Protein AF-A0A366JSC5-F1 (afdb_monomer_lite)

Foldseek 3Di:
DDDPPPDPDQFAQDCPDLFNLRHRHGCNPPDPLNDFDSLLKDQFDAQDAPDPQDDNQRGHVAPLVSVVVCCVRCVQLADPVQVVCSVVVHAGAQEPSNCVVVVSLVDPVRYRNGFDWDDPPRRGRIIHTDNDPDPPPPPD

pLDDT: mean 73.72, std 19.71, range [25.77, 97.12]

Radius of gyration: 15.79 Å; chains: 1; bounding box: 42×43×35 Å

Organism: Cytobacillus firmus (NCBI:txid1399)

Secondary structure (DSSP, 8-state):
--------STTS--TT-SSGGGTT--GGG--GGGSPPGGG-E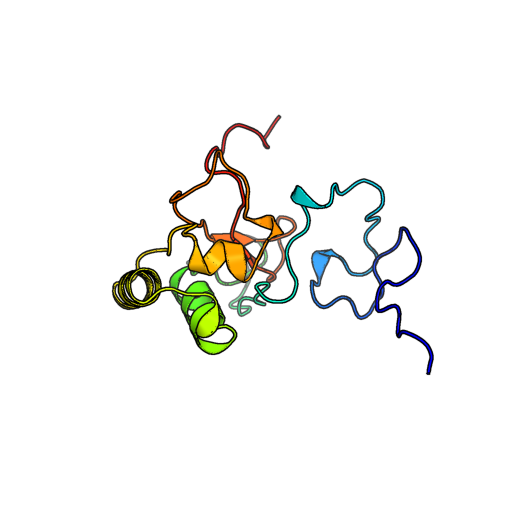EPPB--TT-TTB-TTSBB--HHHHHHHHHHH-GGGS-HHHHHHHHTTPPPB--HHHHHH-GGG--GGGTTPBPEEEETTSSSSEEEEES-S-GGGS--

InterPro domains:
  IPR028915 Tox-HNH-HHH domain [PF15637] (38-124)

Structure (mmCIF, N/CA/C/O backbone):
data_AF-A0A366JSC5-F1
#
_entry.id   AF-A0A366JSC5-F1
#
loop_
_atom_site.group_PDB
_atom_site.id
_atom_site.type_symbol
_atom_site.label_atom_id
_atom_site.label_alt_id
_atom_site.label_comp_id
_atom_site.label_asym_id
_atom_site.label_entity_id
_atom_site.label_seq_id
_atom_site.pdbx_PDB_ins_code
_atom_site.Cartn_x
_atom_site.Cartn_y
_atom_site.Cartn_z
_atom_site.occupancy
_atom_site.B_iso_or_equiv
_atom_site.auth_seq_id
_atom_site.auth_comp_id
_atom_site.auth_asym_id
_atom_site.auth_atom_id
_atom_site.pdbx_PDB_model_num
ATOM 1 N N . MET A 1 1 ? -18.889 -30.447 -6.230 1.00 33.78 1 MET A N 1
ATOM 2 C CA . MET A 1 1 ? -18.424 -29.253 -6.966 1.00 33.78 1 MET A CA 1
ATOM 3 C C . MET A 1 1 ? -17.030 -28.961 -6.455 1.00 33.78 1 MET A C 1
ATOM 5 O O . MET A 1 1 ? -16.869 -28.812 -5.252 1.00 33.78 1 MET A O 1
ATOM 9 N N . VAL A 1 2 ? -16.034 -29.120 -7.323 1.00 32.03 2 VAL A N 1
ATOM 10 C CA . VAL A 1 2 ? -14.619 -29.262 -6.953 1.00 32.03 2 VAL A CA 1
ATOM 11 C C . VAL A 1 2 ? -13.993 -27.878 -6.806 1.00 32.03 2 VAL A C 1
ATOM 13 O O . VAL A 1 2 ? -14.267 -26.989 -7.605 1.00 32.03 2 VAL A O 1
ATOM 16 N N . THR A 1 3 ? -13.203 -27.720 -5.753 1.00 35.03 3 THR A N 1
ATOM 17 C CA . THR A 1 3 ? -12.412 -26.545 -5.387 1.00 35.03 3 THR A CA 1
ATOM 18 C C . THR A 1 3 ? -11.456 -26.144 -6.510 1.00 35.03 3 THR A C 1
ATOM 20 O O . THR A 1 3 ? -10.645 -26.960 -6.944 1.00 35.03 3 THR A O 1
ATOM 23 N N . GLU A 1 4 ? -11.524 -24.893 -6.967 1.00 35.00 4 GLU A N 1
ATOM 24 C CA . GLU A 1 4 ? -10.502 -24.326 -7.848 1.00 35.00 4 GLU A CA 1
ATOM 25 C C . GLU A 1 4 ? -9.262 -23.969 -7.019 1.00 35.00 4 GLU A C 1
ATOM 27 O O . GLU A 1 4 ? -9.210 -22.952 -6.327 1.00 35.00 4 GLU A O 1
ATOM 32 N N . ASP A 1 5 ? -8.255 -24.839 -7.080 1.00 36.56 5 ASP A N 1
ATOM 33 C CA . ASP A 1 5 ? -6.893 -24.537 -6.657 1.00 36.56 5 ASP A CA 1
ATOM 34 C C . ASP A 1 5 ? -6.300 -23.472 -7.595 1.00 36.56 5 ASP A C 1
ATOM 36 O O . ASP A 1 5 ? -5.817 -23.762 -8.689 1.00 36.56 5 ASP A O 1
ATOM 40 N N . VAL A 1 6 ? -6.299 -22.215 -7.145 1.00 40.28 6 VAL A N 1
ATOM 41 C CA . VAL A 1 6 ? -5.645 -21.069 -7.818 1.00 40.28 6 VAL A CA 1
ATOM 42 C C . VAL A 1 6 ? -4.107 -21.114 -7.670 1.00 40.28 6 VAL A C 1
ATOM 44 O O . VAL A 1 6 ? -3.380 -20.227 -8.119 1.00 40.28 6 VAL A O 1
ATOM 47 N N . PHE A 1 7 ? -3.558 -22.177 -7.082 1.00 38.75 7 PHE A N 1
ATOM 48 C CA . PHE A 1 7 ? -2.125 -22.329 -6.862 1.00 38.75 7 PHE A CA 1
ATOM 49 C C . PHE A 1 7 ? -1.492 -23.191 -7.955 1.00 38.75 7 PHE A C 1
ATOM 51 O O . PHE A 1 7 ? -1.403 -24.413 -7.860 1.00 38.75 7 PHE A O 1
ATOM 58 N N . GLY A 1 8 ? -1.017 -22.519 -9.008 1.00 35.62 8 GLY A N 1
ATOM 59 C CA . GLY A 1 8 ? -0.170 -23.128 -10.030 1.00 35.62 8 GLY A CA 1
ATOM 60 C C . GLY A 1 8 ? 0.999 -23.911 -9.417 1.00 35.62 8 GLY A C 1
ATOM 61 O O . GLY A 1 8 ? 1.624 -23.468 -8.454 1.00 35.62 8 GLY A O 1
ATOM 62 N N . VAL A 1 9 ? 1.247 -25.088 -9.999 1.00 39.56 9 VAL A N 1
ATOM 63 C CA . VAL A 1 9 ? 2.310 -26.071 -9.728 1.00 39.56 9 VAL A CA 1
ATOM 64 C C . VAL A 1 9 ? 3.456 -25.536 -8.856 1.00 39.56 9 VAL A C 1
ATOM 66 O O . VAL A 1 9 ? 4.208 -24.654 -9.272 1.00 39.56 9 VAL A O 1
ATOM 69 N N . LYS A 1 10 ? 3.625 -26.133 -7.664 1.00 46.56 10 LYS A N 1
ATOM 70 C CA . LYS A 1 10 ? 4.715 -25.888 -6.699 1.00 46.56 10 LYS A CA 1
ATOM 71 C C . LYS A 1 10 ? 6.078 -25.679 -7.387 1.00 46.56 10 LYS A C 1
ATOM 73 O O . LYS A 1 10 ? 6.831 -26.627 -7.620 1.00 46.56 10 LYS A O 1
ATOM 78 N N . GLY A 1 11 ? 6.444 -24.416 -7.614 1.00 52.75 11 GLY A N 1
ATOM 79 C CA . GLY A 1 11 ? 7.835 -23.994 -7.760 1.00 52.75 11 GLY A CA 1
ATOM 80 C C . GLY A 1 11 ? 8.217 -23.095 -8.931 1.00 52.75 11 GLY A C 1
ATOM 81 O O . GLY A 1 11 ? 9.326 -22.575 -8.894 1.00 52.75 11 GLY A O 1
ATOM 82 N N . ILE A 1 12 ? 7.355 -22.858 -9.918 1.00 48.50 12 ILE A N 1
ATOM 83 C CA . ILE A 1 12 ? 7.598 -21.837 -10.949 1.00 48.50 12 ILE A CA 1
ATOM 84 C C . ILE A 1 12 ? 6.353 -20.964 -11.025 1.00 48.50 12 ILE A C 1
ATOM 86 O O . ILE A 1 12 ? 5.254 -21.467 -11.254 1.00 48.50 12 ILE A O 1
ATOM 90 N N . GLY A 1 13 ? 6.506 -19.660 -10.796 1.00 52.09 13 GLY A N 1
ATOM 91 C CA . GLY A 1 13 ? 5.385 -18.739 -10.918 1.00 52.09 13 GLY A CA 1
ATOM 92 C C . GLY A 1 13 ? 4.847 -18.729 -12.350 1.00 52.09 13 GLY A C 1
ATOM 93 O O . GLY A 1 13 ? 5.602 -18.549 -13.302 1.00 52.09 13 GLY A O 1
ATOM 94 N N . SER A 1 14 ? 3.537 -18.935 -12.496 1.00 53.22 14 SER A N 1
ATOM 95 C CA . SER A 1 14 ? 2.818 -18.876 -13.777 1.00 53.22 14 SER A CA 1
ATOM 96 C C . SER A 1 14 ? 3.112 -17.590 -14.574 1.00 53.22 14 SER A C 1
ATOM 98 O O . SER A 1 14 ? 3.377 -16.523 -14.015 1.00 53.22 14 SER A O 1
ATOM 100 N N . THR A 1 15 ? 3.003 -17.652 -15.900 1.00 56.91 15 THR A N 1
ATOM 101 C CA . THR A 1 15 ? 3.090 -16.471 -16.777 1.00 56.91 15 THR A CA 1
ATOM 102 C C . THR A 1 15 ? 2.004 -15.431 -16.479 1.00 56.91 15 THR A C 1
ATOM 104 O O . THR A 1 15 ? 2.221 -14.245 -16.720 1.00 56.91 15 THR A O 1
ATOM 107 N N . ASN A 1 16 ? 0.881 -15.851 -15.885 1.00 55.78 16 ASN A N 1
ATOM 108 C CA . ASN A 1 16 ? -0.248 -14.994 -15.504 1.00 55.78 16 ASN A CA 1
ATOM 109 C C . ASN A 1 16 ? -0.179 -14.503 -14.049 1.00 55.78 16 ASN A C 1
ATOM 111 O O . ASN A 1 16 ? -1.188 -14.068 -13.498 1.00 55.78 16 ASN A O 1
ATOM 115 N N . GLN A 1 17 ? 0.988 -14.564 -13.400 1.00 60.72 17 GLN A N 1
ATOM 116 C CA . GLN A 1 17 ? 1.116 -14.063 -12.033 1.00 60.72 17 GLN A CA 1
ATOM 117 C C . GLN A 1 17 ? 0.791 -12.555 -11.971 1.00 60.72 17 GLN A C 1
ATOM 119 O O . GLN A 1 17 ? 1.339 -11.775 -12.764 1.00 60.72 17 GLN A O 1
ATOM 124 N N . PRO A 1 18 ? -0.072 -12.119 -11.036 1.00 61.62 18 PRO A N 1
ATOM 125 C CA . PRO A 1 18 ? -0.444 -10.711 -10.886 1.00 61.62 18 PRO A CA 1
ATOM 126 C C . PRO A 1 18 ? 0.769 -9.837 -10.551 1.00 61.62 18 PRO A C 1
ATOM 128 O O . PRO A 1 18 ? 0.864 -8.708 -11.018 1.00 61.62 18 PRO A O 1
ATOM 131 N N . ILE A 1 19 ? 1.748 -10.396 -9.835 1.00 62.06 19 ILE A N 1
ATOM 132 C CA . ILE A 1 19 ? 3.008 -9.733 -9.501 1.00 62.06 19 ILE A CA 1
ATOM 133 C C . ILE A 1 19 ? 4.027 -10.050 -10.591 1.00 62.06 19 ILE A C 1
ATOM 135 O O . ILE A 1 19 ? 4.463 -11.196 -10.737 1.00 62.06 19 ILE A O 1
ATOM 139 N N . ARG A 1 20 ? 4.435 -9.032 -11.357 1.00 63.38 20 ARG A N 1
ATOM 140 C CA . ARG A 1 20 ? 5.319 -9.205 -12.520 1.00 63.38 20 ARG A CA 1
ATOM 141 C C . ARG A 1 20 ? 6.636 -9.897 -12.168 1.00 63.38 20 ARG A C 1
ATOM 143 O O . ARG A 1 20 ? 7.079 -10.753 -12.924 1.00 63.38 20 ARG A O 1
ATOM 150 N N . THR A 1 21 ? 7.223 -9.568 -11.019 1.00 61.84 21 THR A N 1
ATOM 151 C CA . THR A 1 21 ? 8.471 -10.170 -10.517 1.00 61.84 21 THR A CA 1
ATOM 152 C C . THR A 1 21 ? 8.345 -11.677 -10.268 1.00 61.84 21 THR A C 1
ATOM 154 O O . THR A 1 21 ? 9.338 -12.392 -10.336 1.00 61.84 21 THR A O 1
ATOM 157 N N . TYR A 1 22 ? 7.140 -12.180 -9.990 1.00 59.75 22 TYR A N 1
ATOM 158 C CA . TYR A 1 22 ? 6.917 -13.601 -9.718 1.00 59.75 22 TYR A CA 1
ATOM 159 C C . TYR A 1 22 ? 6.654 -14.423 -10.981 1.00 59.75 22 TYR A C 1
ATOM 161 O O . TYR A 1 22 ? 6.706 -15.650 -10.921 1.00 59.75 22 TYR A O 1
ATOM 169 N N . ARG A 1 23 ? 6.433 -13.788 -12.139 1.00 66.44 23 ARG A N 1
ATOM 170 C CA . ARG A 1 23 ? 6.278 -14.497 -13.417 1.00 66.44 23 ARG A CA 1
ATOM 171 C C . ARG A 1 23 ? 7.579 -15.217 -13.763 1.00 66.44 23 ARG A C 1
ATOM 173 O O . ARG A 1 23 ? 8.622 -14.582 -13.887 1.00 66.44 23 ARG A O 1
ATOM 180 N N . ASN A 1 24 ? 7.507 -16.535 -13.930 1.00 57.78 24 ASN A N 1
ATOM 181 C CA . ASN A 1 24 ? 8.636 -17.426 -14.214 1.00 57.78 24 ASN A CA 1
ATOM 182 C C . ASN A 1 24 ? 9.730 -17.464 -13.125 1.00 57.78 24 ASN A C 1
ATOM 184 O O . ASN A 1 24 ? 10.811 -18.005 -13.361 1.00 57.78 24 ASN A O 1
ATOM 188 N N . ALA A 1 25 ? 9.474 -16.917 -11.931 1.00 58.44 25 ALA A N 1
ATOM 189 C CA . ALA A 1 25 ? 10.421 -16.963 -10.820 1.00 58.44 25 ALA A CA 1
ATOM 190 C C . ALA A 1 25 ? 10.346 -18.307 -10.079 1.00 58.44 25 ALA A C 1
ATOM 192 O O . ALA A 1 25 ? 9.271 -18.895 -9.931 1.00 58.44 25 ALA A O 1
ATOM 193 N N . ASN A 1 26 ? 11.487 -18.779 -9.565 1.00 61.06 26 ASN A N 1
ATOM 194 C CA . ASN A 1 26 ? 11.534 -19.956 -8.700 1.00 61.06 26 ASN A CA 1
ATOM 195 C C . ASN A 1 26 ? 11.117 -19.576 -7.271 1.00 61.06 26 ASN A C 1
ATOM 197 O O . ASN A 1 26 ? 11.926 -19.098 -6.477 1.00 61.06 26 ASN A O 1
ATOM 201 N N . LEU A 1 27 ? 9.845 -19.803 -6.949 1.00 63.12 27 LEU A N 1
ATOM 202 C CA . LEU A 1 27 ? 9.255 -19.434 -5.659 1.00 63.12 27 LEU A CA 1
ATOM 203 C C . LEU A 1 27 ? 9.539 -20.459 -4.545 1.00 63.12 27 LEU A C 1
ATOM 205 O O . LEU A 1 27 ? 9.176 -20.212 -3.401 1.00 63.12 27 LEU A O 1
ATOM 209 N N . LYS A 1 28 ? 10.221 -21.586 -4.828 1.00 55.47 28 LYS A N 1
ATOM 210 C CA . LYS A 1 28 ? 10.461 -22.659 -3.833 1.00 55.47 28 LYS A CA 1
ATOM 211 C C . LYS A 1 28 ? 11.273 -22.218 -2.609 1.00 55.47 28 LYS A C 1
ATOM 213 O O . LYS A 1 28 ? 11.242 -22.911 -1.600 1.00 55.47 28 LYS A O 1
ATOM 218 N N . LYS A 1 29 ? 12.021 -21.114 -2.709 1.00 53.53 29 LYS A N 1
ATOM 219 C CA . LYS A 1 29 ? 12.843 -20.558 -1.619 1.00 53.53 29 LYS A CA 1
ATOM 220 C C . LYS A 1 29 ? 12.206 -19.358 -0.913 1.00 53.53 29 LYS A C 1
ATOM 222 O O . LYS A 1 29 ? 12.789 -18.847 0.037 1.00 53.53 29 LYS A O 1
ATOM 227 N N . LEU A 1 30 ? 11.058 -18.874 -1.387 1.00 56.19 30 LEU A N 1
ATOM 228 C CA . LEU A 1 30 ? 10.423 -17.695 -0.815 1.00 56.19 30 LEU A CA 1
ATOM 229 C C . LEU A 1 30 ? 9.494 -18.149 0.311 1.00 56.19 30 LEU A C 1
ATOM 231 O O . LEU A 1 30 ? 8.413 -18.672 0.053 1.00 56.19 30 LEU A O 1
ATOM 235 N N . GLU A 1 31 ? 9.934 -17.991 1.560 1.00 57.38 31 GLU A N 1
ATOM 236 C CA . GLU A 1 31 ? 9.057 -18.241 2.708 1.00 57.38 31 GLU A CA 1
ATOM 237 C C . GLU A 1 31 ? 7.821 -17.337 2.595 1.00 57.38 31 GLU A C 1
ATOM 239 O O . GLU A 1 31 ? 7.930 -16.173 2.206 1.00 57.38 31 GLU A O 1
ATOM 244 N N . GLU A 1 32 ? 6.645 -17.860 2.939 1.00 59.31 32 GLU A N 1
ATOM 245 C CA . GLU A 1 32 ? 5.353 -17.184 2.757 1.00 59.31 32 GLU A CA 1
ATOM 246 C C . GLU A 1 32 ? 5.331 -15.782 3.388 1.00 59.31 32 GLU A C 1
ATOM 248 O O . GLU A 1 32 ? 4.847 -14.821 2.785 1.00 59.31 32 GLU A O 1
ATOM 253 N N . LYS A 1 33 ? 5.997 -15.606 4.537 1.00 55.94 33 LYS A N 1
ATOM 254 C CA . LYS A 1 33 ? 6.154 -14.293 5.183 1.00 55.94 33 LYS A CA 1
ATOM 255 C C . LYS A 1 33 ? 6.865 -13.251 4.308 1.00 55.94 33 LYS A C 1
ATOM 257 O O . LYS A 1 33 ? 6.614 -12.067 4.495 1.00 55.94 33 LYS A O 1
ATOM 262 N N . TYR A 1 34 ? 7.673 -13.645 3.325 1.00 60.12 34 TYR A N 1
ATOM 263 C CA . TYR A 1 34 ? 8.372 -12.747 2.394 1.00 60.12 34 TYR A CA 1
ATOM 264 C C . TYR A 1 34 ? 7.667 -12.578 1.043 1.00 60.12 34 TYR A C 1
ATOM 266 O O . TYR A 1 34 ? 8.111 -11.781 0.216 1.00 60.12 34 TYR A O 1
ATOM 274 N N . THR A 1 35 ? 6.559 -13.284 0.811 1.00 66.69 35 THR A N 1
ATOM 275 C CA . THR A 1 35 ? 5.742 -13.071 -0.388 1.00 66.69 35 THR A CA 1
ATOM 276 C C . THR A 1 35 ? 4.957 -11.763 -0.273 1.00 66.69 35 THR A C 1
ATOM 278 O O . THR A 1 35 ? 4.430 -11.419 0.789 1.00 66.69 35 THR A O 1
ATOM 281 N N . ALA A 1 36 ? 4.916 -10.984 -1.350 1.00 72.12 36 ALA A N 1
ATOM 282 C CA . ALA A 1 36 ? 3.999 -9.858 -1.468 1.00 72.12 36 ALA A CA 1
ATOM 283 C C . ALA A 1 36 ? 2.582 -10.394 -1.717 1.00 72.12 36 ALA A C 1
ATOM 285 O O . ALA A 1 36 ? 2.416 -11.363 -2.457 1.00 72.12 36 ALA A O 1
ATOM 286 N N . ASP A 1 37 ? 1.573 -9.770 -1.102 1.00 77.56 37 ASP A N 1
ATOM 287 C CA . ASP A 1 37 ? 0.177 -10.132 -1.367 1.00 77.56 37 ASP A CA 1
ATOM 288 C C . ASP A 1 37 ? -0.262 -9.475 -2.678 1.00 77.56 37 ASP A C 1
ATOM 290 O O . ASP A 1 37 ? -0.183 -8.245 -2.800 1.00 77.56 37 ASP A O 1
ATOM 294 N N . PRO A 1 38 ? -0.736 -10.252 -3.663 1.00 79.38 38 PRO A N 1
ATOM 295 C CA . PRO A 1 38 ? -1.249 -9.710 -4.912 1.00 79.38 38 PRO A CA 1
ATOM 296 C C . PRO A 1 38 ? -2.336 -8.645 -4.743 1.00 79.38 38 PRO A C 1
ATOM 298 O O . PRO A 1 38 ? -2.392 -7.722 -5.550 1.00 79.38 38 PRO A O 1
ATOM 301 N N . ARG A 1 39 ? -3.170 -8.738 -3.697 1.00 83.00 39 ARG A N 1
ATOM 302 C CA . ARG A 1 39 ? -4.293 -7.819 -3.434 1.00 83.00 39 ARG A CA 1
ATOM 303 C C . ARG A 1 39 ? -3.820 -6.390 -3.170 1.00 83.00 39 ARG A C 1
ATOM 305 O O . ARG A 1 39 ? -4.428 -5.428 -3.621 1.00 83.00 39 ARG A O 1
ATOM 312 N N . ILE A 1 40 ? -2.677 -6.251 -2.506 1.00 84.38 40 ILE A N 1
ATOM 313 C CA . ILE A 1 40 ? -2.043 -4.956 -2.205 1.00 84.38 40 ILE A CA 1
ATOM 314 C C . ILE A 1 40 ? -0.781 -4.727 -3.025 1.00 84.38 40 ILE A C 1
ATOM 316 O O . ILE A 1 40 ? 0.009 -3.841 -2.711 1.00 84.38 40 ILE A O 1
ATOM 320 N N . THR A 1 41 ? -0.585 -5.505 -4.089 1.00 85.62 41 THR A N 1
ATOM 321 C CA . THR A 1 41 ? 0.455 -5.195 -5.057 1.00 85.62 41 THR A CA 1
ATOM 322 C C . THR A 1 41 ? -0.084 -4.200 -6.078 1.00 85.62 41 THR A C 1
ATOM 324 O O . THR A 1 41 ? -1.085 -4.440 -6.754 1.00 85.62 41 THR A O 1
ATOM 327 N N . VAL A 1 42 ? 0.584 -3.059 -6.200 1.00 84.06 42 VAL A N 1
ATOM 328 C CA . VAL A 1 42 ? 0.230 -1.998 -7.147 1.00 84.06 42 VAL A CA 1
ATOM 329 C C . VAL A 1 42 ? 1.328 -1.888 -8.194 1.00 84.06 42 VAL A C 1
ATOM 331 O O . VAL A 1 42 ? 2.505 -1.792 -7.858 1.00 84.06 42 VAL A O 1
ATOM 334 N N . GLU A 1 43 ? 0.942 -1.890 -9.467 1.00 84.81 43 GLU A N 1
ATOM 335 C CA . GLU A 1 43 ? 1.844 -1.549 -10.566 1.00 84.81 43 GLU A CA 1
ATOM 336 C C . GLU A 1 43 ? 2.011 -0.027 -10.612 1.00 84.81 43 GLU A C 1
ATOM 338 O O . GLU A 1 43 ? 1.091 0.712 -10.963 1.00 84.81 43 GLU A O 1
ATOM 343 N N . MET A 1 44 ? 3.188 0.449 -10.222 1.00 86.31 44 MET A N 1
ATOM 344 C CA . MET A 1 44 ? 3.544 1.859 -10.288 1.00 86.31 44 MET A CA 1
ATOM 345 C C . MET A 1 44 ? 3.667 2.303 -11.752 1.00 86.31 44 MET A C 1
ATOM 347 O O . MET A 1 44 ? 4.174 1.541 -12.574 1.00 86.31 44 MET A O 1
ATOM 351 N N . PRO A 1 45 ? 3.274 3.537 -12.107 1.00 86.44 45 PRO A N 1
ATOM 352 C CA . PRO A 1 45 ? 3.404 4.036 -13.472 1.00 86.44 45 PRO A CA 1
ATOM 353 C C . PRO A 1 45 ? 4.861 4.106 -13.948 1.00 86.44 45 PRO A C 1
ATOM 355 O O . PRO A 1 45 ? 5.761 4.506 -13.200 1.00 86.44 45 PRO A O 1
ATOM 358 N N . TYR A 1 46 ? 5.091 3.768 -15.219 1.00 85.75 46 TYR A N 1
ATOM 359 C CA . TYR A 1 46 ? 6.370 4.016 -15.884 1.00 85.75 46 TYR A CA 1
ATOM 360 C C . TYR A 1 46 ? 6.448 5.480 -16.322 1.00 85.75 46 TYR A C 1
ATOM 362 O O . TYR A 1 46 ? 5.610 5.948 -17.088 1.00 85.75 46 TYR A O 1
ATOM 370 N N . VAL A 1 47 ? 7.465 6.196 -15.849 1.00 87.88 47 VAL A N 1
ATOM 371 C CA . VAL A 1 47 ? 7.688 7.620 -16.158 1.00 87.88 47 VAL A CA 1
ATOM 372 C C . VAL A 1 47 ? 8.899 7.801 -17.081 1.00 87.88 47 VAL A C 1
ATOM 374 O O . VAL A 1 47 ? 8.946 8.739 -17.874 1.00 87.88 47 VAL A O 1
ATOM 377 N N . GLY A 1 48 ? 9.875 6.894 -17.011 1.00 83.38 48 GLY A N 1
ATOM 378 C CA . GLY A 1 48 ? 11.075 6.912 -17.846 1.00 83.38 48 GLY A CA 1
ATOM 379 C C . GLY A 1 48 ? 12.357 6.745 -17.039 1.00 83.38 48 GLY A C 1
ATOM 380 O O . GLY A 1 48 ? 12.474 7.238 -15.917 1.00 83.38 48 GLY A O 1
ATOM 381 N N . LYS A 1 49 ? 13.344 6.051 -17.614 1.00 84.94 49 LYS A N 1
ATOM 382 C CA . LYS A 1 49 ? 14.636 5.807 -16.956 1.00 84.94 49 LYS A CA 1
ATOM 383 C C . LYS A 1 49 ? 15.344 7.114 -16.596 1.00 84.94 49 LYS A C 1
ATOM 385 O O . LYS A 1 49 ? 15.361 8.058 -17.386 1.00 84.94 49 LYS A O 1
ATOM 390 N N . ARG A 1 50 ? 15.970 7.130 -15.412 1.00 78.06 50 ARG A N 1
ATOM 391 C CA . ARG A 1 50 ? 16.760 8.260 -14.876 1.00 78.06 50 ARG A CA 1
ATOM 392 C C . ARG A 1 50 ? 15.979 9.578 -14.750 1.00 78.06 50 ARG A C 1
ATOM 394 O O . ARG A 1 50 ? 16.583 10.649 -14.718 1.00 78.06 50 ARG A O 1
ATOM 401 N N . LYS A 1 51 ? 14.646 9.524 -14.685 1.00 82.44 51 LYS A N 1
ATOM 402 C CA . LYS A 1 51 ? 13.820 10.693 -14.375 1.00 82.44 51 LYS A CA 1
ATOM 403 C C . LYS A 1 51 ? 13.784 10.924 -12.862 1.00 82.44 51 LYS A C 1
ATOM 405 O O . LYS A 1 51 ? 14.007 10.020 -12.061 1.00 82.44 51 LYS A O 1
ATOM 410 N N . SER A 1 52 ? 13.520 12.166 -12.462 1.00 78.88 52 SER A N 1
ATOM 411 C CA . SER A 1 52 ? 13.319 12.483 -11.046 1.00 78.88 52 SER A CA 1
ATOM 412 C C . SER A 1 52 ? 12.119 11.704 -10.498 1.00 78.88 52 SER A C 1
ATOM 414 O O . SER A 1 52 ? 11.145 11.484 -11.218 1.00 78.88 52 SER A O 1
ATOM 416 N N . ARG A 1 53 ? 12.188 11.293 -9.224 1.00 79.56 53 ARG A N 1
ATOM 417 C CA . ARG A 1 53 ? 11.153 10.505 -8.523 1.00 79.56 53 ARG A CA 1
ATOM 418 C C . ARG A 1 53 ? 10.879 9.118 -9.118 1.00 79.56 53 ARG A C 1
ATOM 420 O O . ARG A 1 53 ? 9.851 8.526 -8.799 1.00 79.56 53 ARG A O 1
ATOM 427 N N . THR A 1 54 ? 11.786 8.565 -9.924 1.00 83.81 54 THR A N 1
ATOM 428 C CA . THR A 1 54 ? 11.705 7.168 -10.375 1.00 83.81 54 THR A CA 1
ATOM 429 C C . THR A 1 54 ? 12.783 6.294 -9.741 1.00 83.81 54 THR A C 1
ATOM 431 O O . THR A 1 54 ? 13.774 6.783 -9.197 1.00 83.81 54 THR A O 1
ATOM 434 N N . ASN A 1 55 ? 12.615 4.974 -9.801 1.00 78.25 55 ASN A N 1
ATOM 435 C CA . ASN A 1 55 ? 13.722 4.046 -9.582 1.00 78.25 55 ASN A CA 1
ATOM 436 C C . ASN A 1 55 ? 14.652 4.018 -10.810 1.00 78.25 55 ASN A C 1
ATOM 438 O O . ASN A 1 55 ? 14.401 4.697 -11.813 1.00 78.25 55 ASN A O 1
ATOM 442 N N . ALA A 1 56 ? 15.743 3.251 -10.719 1.00 78.12 56 ALA A N 1
ATOM 443 C CA . ALA A 1 56 ? 16.734 3.132 -11.792 1.00 78.12 56 ALA A CA 1
ATOM 444 C C . ALA A 1 56 ? 16.112 2.668 -13.124 1.00 78.12 56 ALA A C 1
ATOM 446 O O . ALA A 1 56 ? 16.518 3.118 -14.196 1.00 78.12 56 ALA A O 1
ATOM 447 N N . GLU A 1 57 ? 15.068 1.843 -13.041 1.00 81.69 57 GLU A N 1
ATOM 448 C CA . GLU A 1 57 ? 14.337 1.309 -14.186 1.00 81.69 57 GLU A CA 1
ATOM 449 C C . GLU A 1 57 ? 13.221 2.228 -14.700 1.00 81.69 57 GLU A C 1
ATOM 451 O O . GLU A 1 57 ? 12.636 1.920 -15.729 1.00 81.69 57 GLU A O 1
ATOM 456 N N . GLY A 1 58 ? 12.964 3.377 -14.065 1.00 83.81 58 GLY A N 1
ATOM 457 C CA . GLY A 1 58 ? 12.038 4.402 -14.561 1.00 83.81 58 GLY A CA 1
ATOM 458 C C . GLY A 1 58 ? 10.610 4.339 -14.017 1.00 83.81 58 GLY A C 1
ATOM 459 O O . GLY A 1 58 ? 9.735 5.043 -14.525 1.00 83.81 58 GLY A O 1
ATOM 460 N N . TRP A 1 59 ? 10.367 3.535 -12.983 1.00 84.94 59 TRP A N 1
ATOM 461 C CA . TRP A 1 59 ? 9.069 3.418 -12.314 1.00 84.94 59 TRP A CA 1
ATOM 462 C C . TRP A 1 59 ? 8.913 4.444 -11.199 1.00 84.94 59 TRP A C 1
ATOM 464 O O . TRP A 1 59 ? 9.863 4.688 -10.453 1.00 84.94 59 TRP A O 1
ATOM 474 N N . LEU A 1 60 ? 7.720 5.020 -11.062 1.00 86.88 60 LEU A N 1
ATOM 475 C CA . LEU A 1 60 ? 7.409 6.040 -10.062 1.00 86.88 60 LEU A CA 1
ATOM 476 C C . LEU A 1 60 ? 7.667 5.538 -8.625 1.00 86.88 60 LEU A C 1
ATOM 478 O O . LEU A 1 60 ? 7.139 4.509 -8.212 1.00 86.88 60 LEU A O 1
ATOM 482 N N . ARG A 1 61 ? 8.450 6.292 -7.845 1.00 83.44 61 ARG A N 1
ATOM 483 C CA . ARG A 1 61 ? 8.718 6.068 -6.412 1.00 83.44 61 ARG A CA 1
ATOM 484 C C . ARG A 1 61 ? 7.854 7.001 -5.573 1.00 83.44 61 ARG A C 1
ATOM 486 O O . ARG A 1 61 ? 8.358 7.934 -4.951 1.00 83.44 61 ARG A O 1
ATOM 493 N N . ASP A 1 62 ? 6.548 6.771 -5.598 1.00 87.38 62 ASP A N 1
ATOM 494 C CA . ASP A 1 62 ? 5.577 7.629 -4.925 1.00 87.38 62 ASP A CA 1
ATOM 495 C C . ASP A 1 62 ? 4.687 6.821 -3.977 1.00 87.38 62 ASP A C 1
ATOM 497 O O . ASP A 1 62 ? 3.815 6.062 -4.401 1.00 87.38 62 ASP A O 1
ATOM 501 N N . LYS A 1 63 ? 4.920 7.000 -2.674 1.00 87.62 63 LYS A N 1
ATOM 502 C CA . LYS A 1 63 ? 4.139 6.334 -1.630 1.00 87.62 63 LYS A CA 1
ATOM 503 C C . LYS A 1 63 ? 2.692 6.834 -1.576 1.00 87.62 63 LYS A C 1
ATOM 505 O O . LYS A 1 63 ? 1.813 6.078 -1.181 1.00 87.62 63 LYS A O 1
ATOM 510 N N . ASP A 1 64 ? 2.434 8.087 -1.946 1.00 90.69 64 ASP A N 1
ATOM 511 C CA . ASP A 1 64 ? 1.097 8.676 -1.857 1.00 90.69 64 ASP A CA 1
ATOM 512 C C . ASP A 1 64 ? 0.224 8.144 -2.988 1.00 90.69 64 ASP A C 1
ATOM 514 O O . ASP A 1 64 ? -0.94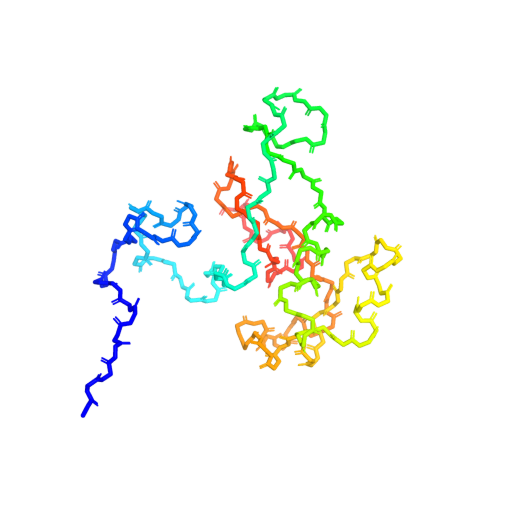1 7.819 -2.764 1.00 90.69 64 ASP A O 1
ATOM 518 N N . PHE A 1 65 ? 0.801 7.983 -4.184 1.00 90.94 65 PHE A N 1
ATOM 519 C CA . PHE A 1 65 ? 0.157 7.251 -5.274 1.00 90.94 65 PHE A CA 1
ATOM 520 C C . PHE A 1 65 ? -0.194 5.828 -4.832 1.00 90.94 65 PHE A C 1
ATOM 522 O O . PHE A 1 65 ? -1.347 5.414 -4.930 1.00 90.94 65 PHE A O 1
ATOM 529 N N . TYR A 1 66 ? 0.785 5.109 -4.282 1.00 92.12 66 TYR A N 1
ATOM 530 C CA . TYR A 1 66 ? 0.602 3.737 -3.827 1.00 92.12 66 TYR A CA 1
ATOM 531 C C . TYR A 1 66 ? -0.534 3.608 -2.795 1.00 92.12 66 TYR A C 1
ATOM 533 O O . TYR A 1 66 ? -1.449 2.806 -2.972 1.00 92.12 66 TYR A O 1
ATOM 541 N N . TRP A 1 67 ? -0.534 4.426 -1.740 1.00 92.62 67 TRP A N 1
ATOM 542 C CA . TRP A 1 67 ? -1.551 4.327 -0.691 1.00 92.62 67 TRP A CA 1
ATOM 543 C C . TRP A 1 67 ? -2.942 4.776 -1.137 1.00 92.62 67 TRP A C 1
ATOM 545 O O . TRP A 1 67 ? -3.931 4.237 -0.640 1.00 92.62 67 TRP A O 1
ATOM 555 N N . LYS A 1 68 ? -3.040 5.706 -2.094 1.00 93.00 68 LYS A N 1
ATOM 556 C CA . LYS A 1 68 ? -4.319 6.047 -2.731 1.00 93.00 68 LYS A CA 1
ATOM 557 C C . LYS A 1 68 ? -4.878 4.871 -3.525 1.00 93.00 68 LYS A C 1
ATOM 559 O O . LYS A 1 68 ? -6.063 4.585 -3.402 1.00 93.00 68 LYS A O 1
ATOM 564 N N . GLU A 1 69 ? -4.035 4.146 -4.256 1.00 93.00 69 GLU A N 1
ATOM 565 C CA . GLU A 1 69 ? -4.453 2.928 -4.959 1.00 93.00 69 GLU A CA 1
ATOM 566 C C . GLU A 1 69 ? -4.956 1.853 -3.989 1.00 93.00 69 GLU A C 1
ATOM 568 O O . GLU A 1 69 ? -6.011 1.266 -4.224 1.00 93.00 69 GLU A O 1
ATOM 573 N N . ILE A 1 70 ? -4.271 1.639 -2.860 1.00 92.38 70 ILE A N 1
ATOM 574 C CA . ILE A 1 70 ? -4.754 0.717 -1.818 1.00 92.38 70 ILE A CA 1
ATOM 575 C C . ILE A 1 70 ? -6.083 1.189 -1.230 1.00 92.38 70 ILE A C 1
ATOM 577 O O . ILE A 1 70 ? -6.994 0.386 -1.068 1.00 92.38 70 ILE A O 1
ATOM 581 N N . MET A 1 71 ? -6.227 2.485 -0.952 1.00 93.38 71 MET A N 1
ATOM 582 C CA . MET A 1 71 ? -7.472 3.042 -0.423 1.00 93.38 71 MET A CA 1
ATOM 583 C C . MET A 1 71 ? -8.647 2.907 -1.398 1.00 93.38 71 MET A C 1
ATOM 585 O O . MET A 1 71 ? -9.776 2.733 -0.947 1.00 93.38 71 MET A O 1
ATOM 589 N N . ASN A 1 72 ? -8.389 2.950 -2.706 1.00 92.44 72 ASN A N 1
ATOM 590 C CA . ASN A 1 72 ? -9.401 2.748 -3.741 1.00 92.44 72 ASN A CA 1
ATOM 591 C C . ASN A 1 72 ? -9.781 1.268 -3.907 1.00 92.44 72 ASN A C 1
ATOM 593 O O . ASN A 1 72 ? -10.955 0.962 -4.092 1.00 92.44 72 ASN A O 1
ATOM 597 N N . LYS A 1 73 ? -8.801 0.355 -3.852 1.00 91.38 73 LYS A N 1
ATOM 598 C CA . LYS A 1 73 ? -9.010 -1.088 -4.073 1.00 91.38 73 LYS A CA 1
ATOM 599 C C . LYS A 1 73 ? -9.545 -1.820 -2.845 1.00 91.38 73 LYS A C 1
ATOM 601 O O . LYS A 1 73 ? -10.399 -2.685 -2.992 1.00 91.38 73 LYS A O 1
ATOM 606 N N . HIS A 1 74 ? -9.031 -1.468 -1.669 1.00 92.31 74 HIS A N 1
ATOM 607 C CA . HIS A 1 74 ? -9.321 -2.113 -0.389 1.00 92.31 74 HIS A CA 1
ATOM 608 C C . HIS A 1 74 ? -9.632 -1.075 0.702 1.00 92.31 74 HIS A C 1
ATOM 610 O O . HIS A 1 74 ? -8.936 -0.990 1.719 1.00 92.31 74 HIS A O 1
ATOM 616 N N . PRO A 1 75 ? -10.667 -0.230 0.535 1.00 94.19 75 PRO A N 1
ATOM 617 C CA . PRO A 1 75 ? -11.051 0.720 1.576 1.00 94.19 75 PRO A CA 1
ATOM 618 C C . PRO A 1 75 ? -11.420 0.031 2.899 1.00 94.19 75 PRO A C 1
ATOM 620 O O . PRO A 1 75 ? -11.297 0.644 3.961 1.00 94.19 75 PRO A O 1
ATOM 623 N N . GLU A 1 76 ? -11.890 -1.212 2.866 1.00 93.75 76 GLU A N 1
ATOM 624 C CA . GLU A 1 76 ? -12.242 -2.037 4.022 1.00 93.75 76 GLU A CA 1
ATOM 625 C C . GLU A 1 76 ? -11.028 -2.477 4.845 1.00 93.75 76 GLU A C 1
ATOM 627 O O . GLU A 1 76 ? -11.154 -2.673 6.052 1.00 93.75 76 GLU A O 1
ATOM 632 N N . SER A 1 77 ? -9.843 -2.565 4.234 1.00 92.69 77 SER A N 1
ATOM 633 C CA . SER A 1 77 ? -8.615 -2.951 4.934 1.00 92.69 77 SER A CA 1
ATOM 634 C C . SER A 1 77 ? -7.982 -1.800 5.720 1.00 92.69 77 SER A C 1
ATOM 636 O O . SER A 1 77 ? -6.935 -1.967 6.342 1.00 92.69 77 SER A O 1
ATOM 63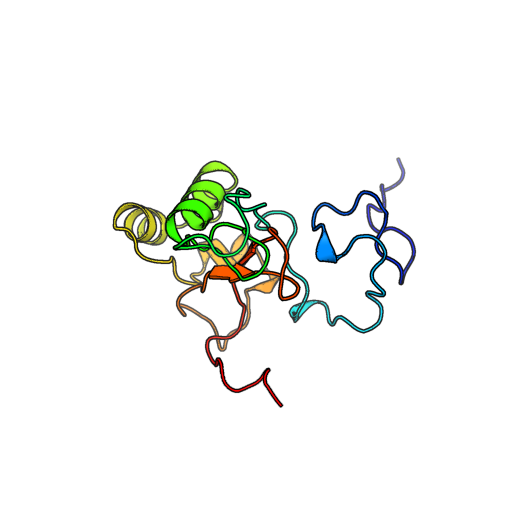8 N N . LEU A 1 78 ? -8.550 -0.594 5.640 1.00 95.12 78 LEU A N 1
ATOM 639 C CA . LEU A 1 78 ? -8.003 0.613 6.247 1.00 95.12 78 LEU A CA 1
ATOM 640 C C . LEU A 1 78 ? -8.970 1.163 7.292 1.00 95.12 78 LEU A C 1
ATOM 642 O O . LEU A 1 78 ? -10.094 1.572 6.984 1.00 95.12 78 LEU A O 1
ATOM 646 N N . SER A 1 79 ? -8.495 1.263 8.534 1.00 96.50 79 SER A N 1
ATOM 647 C CA . SER A 1 79 ? -9.216 1.976 9.584 1.00 96.50 79 SER A CA 1
ATOM 648 C C . SER A 1 79 ? -9.432 3.449 9.223 1.00 96.50 79 SER A C 1
ATOM 650 O O . SER A 1 79 ? -8.725 4.035 8.397 1.00 96.50 79 SER A O 1
ATOM 652 N N . LYS A 1 80 ? -10.393 4.097 9.892 1.00 97.12 80 LYS A N 1
ATOM 653 C CA . LYS A 1 80 ? -10.636 5.541 9.735 1.00 97.12 80 LYS A CA 1
ATOM 654 C C . LYS A 1 80 ? -9.368 6.368 9.998 1.00 97.12 80 LYS A C 1
ATOM 656 O O . LYS A 1 80 ? -9.106 7.324 9.272 1.00 97.12 80 LYS A O 1
ATOM 661 N N . ALA A 1 81 ? -8.563 5.966 10.985 1.00 96.25 81 ALA A N 1
ATOM 662 C CA . ALA A 1 81 ? -7.295 6.615 11.310 1.00 96.25 81 ALA A CA 1
ATOM 663 C C . ALA A 1 81 ? -6.261 6.458 10.183 1.00 96.25 81 ALA A C 1
ATOM 665 O O . ALA A 1 81 ? -5.614 7.432 9.798 1.00 96.25 81 ALA A O 1
ATOM 666 N N . ASN A 1 82 ? -6.147 5.262 9.601 1.00 95.81 82 ASN A N 1
ATOM 667 C CA . ASN A 1 82 ? -5.261 5.018 8.464 1.00 95.81 82 ASN A CA 1
ATOM 668 C C . ASN A 1 82 ? -5.694 5.788 7.210 1.00 95.81 82 ASN A C 1
ATOM 670 O O . ASN A 1 82 ? -4.852 6.398 6.556 1.00 95.81 82 ASN A O 1
ATOM 674 N N . LYS A 1 83 ? -6.997 5.864 6.919 1.00 96.31 83 LYS A N 1
ATOM 675 C CA . LYS A 1 83 ? -7.525 6.708 5.829 1.00 96.31 83 LYS A CA 1
ATOM 676 C C . LYS A 1 83 ? -7.172 8.181 6.031 1.00 96.31 83 LYS A C 1
ATOM 678 O O . LYS A 1 83 ? -6.738 8.849 5.097 1.00 96.31 83 LYS A O 1
ATOM 683 N N . GLN A 1 84 ? -7.299 8.687 7.258 1.00 96.75 84 GLN A N 1
ATOM 684 C CA . GLN A 1 84 ? -6.917 10.061 7.578 1.00 96.75 84 GLN A CA 1
ATOM 685 C C . GLN A 1 84 ? -5.411 10.298 7.398 1.00 96.75 84 GLN A C 1
ATOM 687 O O . GLN A 1 84 ? -5.034 11.309 6.811 1.00 96.75 84 GLN A O 1
ATOM 692 N N . LYS A 1 85 ? -4.553 9.367 7.840 1.00 94.50 85 LYS A N 1
ATOM 693 C CA . LYS A 1 85 ? -3.101 9.431 7.601 1.00 94.50 85 LYS A CA 1
ATOM 694 C C . LYS A 1 85 ? -2.790 9.539 6.109 1.00 94.50 85 LYS A C 1
ATOM 696 O O . LYS A 1 85 ? -2.072 10.455 5.722 1.00 94.50 85 LYS A O 1
ATOM 701 N N . ILE A 1 86 ? -3.390 8.680 5.286 1.00 93.88 86 ILE A N 1
ATOM 702 C CA . ILE A 1 86 ? -3.193 8.678 3.828 1.00 93.88 86 ILE A CA 1
ATOM 703 C C . ILE A 1 86 ? -3.623 10.012 3.209 1.00 93.88 86 ILE A C 1
ATOM 705 O O . ILE A 1 86 ? -2.873 10.596 2.431 1.00 93.88 86 ILE A O 1
ATOM 709 N N . ASN A 1 87 ? -4.787 10.541 3.597 1.00 93.38 87 ASN A N 1
ATOM 710 C CA . ASN A 1 87 ? -5.277 11.833 3.102 1.00 93.38 87 ASN A CA 1
ATOM 711 C C . ASN A 1 87 ? -4.372 13.012 3.490 1.00 93.38 87 ASN A C 1
ATOM 713 O O . ASN A 1 87 ? -4.294 13.991 2.754 1.00 93.38 87 ASN A O 1
ATOM 717 N N . LEU A 1 88 ? -3.673 12.909 4.621 1.00 94.12 88 LEU A N 1
ATOM 718 C CA . LEU A 1 88 ? -2.680 13.883 5.078 1.00 94.12 88 LEU A CA 1
ATOM 719 C C . LEU A 1 88 ? -1.278 13.652 4.480 1.00 94.12 88 LEU A C 1
ATOM 721 O O . LEU A 1 88 ? -0.342 14.358 4.841 1.00 94.12 88 LEU A O 1
ATOM 725 N N . GLY A 1 89 ? -1.110 12.672 3.586 1.00 91.00 89 GLY A N 1
ATOM 726 C CA . GLY A 1 89 ? 0.182 12.353 2.973 1.00 91.00 89 GLY A CA 1
ATOM 727 C C . GLY A 1 89 ? 1.113 11.539 3.876 1.00 91.00 89 GLY A C 1
ATOM 728 O O . GLY A 1 89 ? 2.326 11.537 3.674 1.00 91.00 89 GLY A O 1
ATOM 729 N N . PHE A 1 90 ? 0.585 10.830 4.875 1.00 91.06 90 PHE A N 1
ATOM 730 C CA . PHE A 1 90 ? 1.337 9.895 5.714 1.00 91.06 90 PHE A CA 1
ATOM 731 C C . PHE A 1 90 ? 1.049 8.444 5.333 1.00 91.06 90 PHE A C 1
ATOM 733 O O . PHE A 1 90 ? -0.045 8.099 4.893 1.00 91.06 90 PHE A O 1
ATOM 740 N N . SER A 1 91 ? 2.032 7.571 5.553 1.00 90.56 91 SER A N 1
ATOM 741 C CA . SER A 1 91 ? 1.791 6.133 5.468 1.00 90.56 91 SER A CA 1
ATOM 742 C C . SER A 1 91 ? 0.854 5.667 6.598 1.00 90.56 91 SER A C 1
ATOM 744 O O . SER A 1 91 ? 0.937 6.184 7.719 1.00 90.56 91 SER A O 1
ATOM 746 N N . PRO A 1 92 ? -0.017 4.680 6.334 1.00 93.25 92 PRO A N 1
ATOM 747 C CA . PRO A 1 92 ? -0.797 4.006 7.360 1.00 93.25 92 PRO A CA 1
ATOM 748 C C . PRO A 1 92 ? 0.098 3.155 8.275 1.00 93.25 92 PRO A C 1
ATOM 750 O O . PRO A 1 92 ? 1.266 2.898 7.976 1.00 93.25 92 PRO A O 1
ATOM 753 N N . ILE A 1 93 ? -0.465 2.710 9.394 1.00 93.38 93 ILE A N 1
ATOM 754 C CA . ILE A 1 93 ? 0.171 1.787 10.339 1.00 93.38 93 ILE A CA 1
ATOM 755 C C . ILE A 1 93 ? -0.437 0.385 10.242 1.00 93.38 93 ILE A C 1
ATOM 757 O O . ILE A 1 93 ? -1.580 0.226 9.805 1.00 93.38 93 ILE A O 1
ATOM 761 N N . ASN A 1 94 ? 0.306 -0.621 10.694 1.00 91.31 94 ASN A N 1
ATOM 762 C CA . ASN A 1 94 ? -0.118 -2.017 10.771 1.00 91.31 94 ASN A CA 1
ATOM 763 C C . ASN A 1 94 ? -1.081 -2.255 11.953 1.00 91.31 94 ASN A C 1
ATOM 765 O O . ASN A 1 94 ? -0.761 -2.928 12.939 1.00 91.31 94 ASN A O 1
ATOM 769 N N . ASP A 1 95 ? -2.247 -1.616 11.896 1.00 93.75 95 ASP A N 1
ATOM 770 C CA . ASP A 1 95 ? -3.279 -1.729 12.920 1.00 93.75 95 ASP A CA 1
ATOM 771 C C . ASP A 1 95 ? -4.089 -3.028 12.790 1.00 93.75 95 ASP A C 1
ATOM 773 O O . ASP A 1 95 ? -3.881 -3.855 11.902 1.00 93.75 95 ASP A O 1
ATOM 777 N N . LYS A 1 96 ? -5.021 -3.239 13.723 1.00 94.81 96 LYS A N 1
ATOM 778 C CA . LYS A 1 96 ? -5.870 -4.435 13.731 1.00 94.81 96 LYS A CA 1
ATOM 779 C C . LYS A 1 96 ? -6.690 -4.580 12.442 1.00 94.81 96 LYS A C 1
ATOM 781 O O . LYS A 1 96 ? -6.754 -5.681 11.916 1.00 94.81 96 LYS A O 1
ATOM 786 N N . ALA A 1 97 ? -7.264 -3.494 11.921 1.00 94.81 97 ALA A N 1
ATOM 787 C CA . ALA A 1 97 ? -8.094 -3.548 10.716 1.00 94.81 97 ALA A CA 1
ATOM 788 C C . ALA A 1 97 ? -7.285 -3.999 9.489 1.00 94.81 97 ALA A C 1
ATOM 790 O O . ALA A 1 97 ? -7.750 -4.824 8.704 1.00 94.81 97 ALA A O 1
ATOM 791 N N . PHE A 1 98 ? -6.048 -3.510 9.365 1.00 93.56 98 PHE A N 1
ATOM 792 C CA . PHE A 1 98 ? -5.146 -3.924 8.298 1.00 93.56 98 PHE A CA 1
ATOM 793 C C . PHE A 1 98 ? -4.768 -5.407 8.410 1.00 93.56 98 PHE A C 1
ATOM 795 O O . PHE A 1 98 ? -4.835 -6.136 7.422 1.00 93.56 98 PHE A O 1
ATOM 802 N N . ARG A 1 99 ? -4.435 -5.877 9.619 1.00 92.94 99 ARG A N 1
ATOM 803 C CA . ARG A 1 99 ? -4.050 -7.277 9.877 1.00 92.94 99 ARG A CA 1
ATOM 804 C C . ARG A 1 99 ? -5.197 -8.265 9.706 1.00 92.94 99 ARG A C 1
ATOM 806 O O . ARG A 1 99 ? -4.976 -9.360 9.207 1.00 92.94 99 ARG A O 1
ATOM 813 N N . GLU A 1 100 ? -6.417 -7.882 10.071 1.00 92.75 100 GLU A N 1
ATOM 814 C CA . GLU A 1 100 ? -7.603 -8.723 9.868 1.00 92.75 100 GLU A CA 1
ATOM 815 C C . GLU A 1 100 ? -7.874 -8.974 8.384 1.00 92.75 100 GLU A C 1
ATOM 817 O O . GLU A 1 100 ? -8.292 -10.066 8.004 1.00 92.75 100 GLU A O 1
ATOM 822 N N . HIS A 1 101 ? -7.594 -7.985 7.534 1.00 90.94 101 HIS A N 1
ATOM 823 C CA . HIS A 1 101 ? -7.783 -8.115 6.094 1.00 90.94 101 HIS A CA 1
ATOM 824 C C . HIS A 1 101 ? -6.573 -8.757 5.385 1.00 90.94 101 HIS A C 1
ATOM 826 O O . HIS A 1 101 ? -6.728 -9.505 4.408 1.00 90.94 101 HIS A O 1
ATOM 832 N N . PHE A 1 102 ? -5.365 -8.519 5.907 1.00 89.12 102 PHE A N 1
ATOM 833 C CA . PHE A 1 102 ? -4.110 -9.102 5.433 1.00 89.12 102 PHE 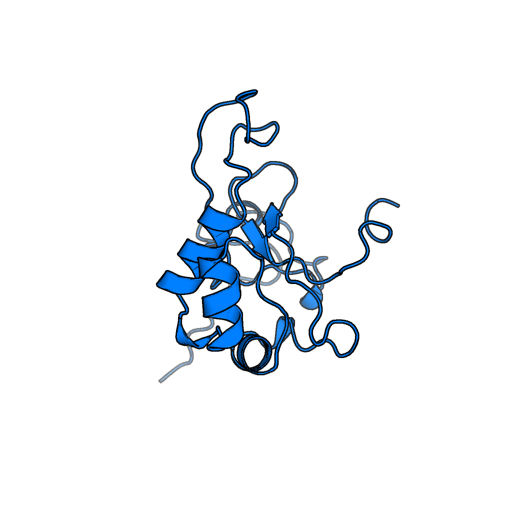A CA 1
ATOM 834 C C . PHE A 1 102 ? -3.383 -9.860 6.559 1.00 89.12 102 PHE A C 1
ATOM 836 O O . PHE A 1 102 ? -2.400 -9.349 7.106 1.00 89.12 102 PHE A O 1
ATOM 843 N N . PRO A 1 103 ? -3.791 -11.110 6.868 1.00 87.81 103 PRO A N 1
ATOM 844 C CA . PRO A 1 103 ? -3.228 -11.893 7.977 1.00 87.81 103 PRO A CA 1
ATOM 845 C C . PRO A 1 103 ? -1.712 -12.105 7.910 1.00 87.81 103 PRO A C 1
ATOM 847 O O . PRO A 1 103 ? -1.053 -12.278 8.926 1.00 87.81 103 PRO A O 1
ATOM 850 N N . GLN A 1 104 ? -1.111 -12.016 6.725 1.00 79.56 104 GLN A N 1
ATOM 851 C CA . GLN A 1 104 ? 0.344 -12.066 6.551 1.00 79.56 104 GLN A CA 1
ATOM 852 C C . GLN A 1 104 ? 1.118 -10.881 7.166 1.00 79.56 104 GLN A C 1
ATOM 854 O O . GLN A 1 104 ? 2.349 -10.906 7.187 1.00 79.56 104 GLN A O 1
ATOM 859 N N . TYR A 1 105 ? 0.422 -9.821 7.589 1.00 83.44 105 TYR A N 1
ATOM 860 C CA . TYR A 1 105 ? 0.976 -8.707 8.367 1.00 83.44 105 TYR A CA 1
ATOM 861 C C . TYR A 1 105 ? 0.705 -8.866 9.868 1.00 83.44 105 TYR A C 1
ATOM 863 O O . TYR A 1 105 ? 1.097 -8.003 10.657 1.00 83.44 105 TYR A O 1
ATOM 871 N N . ASP A 1 106 ? 0.071 -9.969 10.282 1.00 88.12 106 ASP A N 1
ATOM 872 C CA . ASP A 1 106 ? -0.197 -10.294 11.679 1.00 88.12 106 ASP A CA 1
ATOM 873 C C . ASP A 1 106 ? 1.041 -10.849 12.401 1.00 88.12 106 ASP A C 1
ATOM 875 O O . ASP A 1 106 ? 1.078 -11.966 12.909 1.00 88.12 106 ASP A O 1
ATOM 879 N N . ILE A 1 107 ? 2.093 -10.034 12.420 1.00 84.62 107 ILE A N 1
ATOM 880 C CA . ILE A 1 107 ? 3.375 -10.305 13.066 1.00 84.62 107 ILE A CA 1
ATOM 881 C C . ILE A 1 107 ? 3.454 -9.381 14.280 1.00 84.62 107 ILE A C 1
ATOM 883 O O . ILE A 1 107 ? 3.444 -8.158 14.121 1.00 84.62 107 ILE A O 1
ATOM 887 N N . LYS A 1 108 ? 3.491 -9.957 15.488 1.00 85.12 108 LYS A N 1
ATOM 888 C CA . LYS A 1 108 ? 3.376 -9.224 16.766 1.00 85.12 108 LYS A CA 1
ATOM 889 C C . LYS A 1 108 ? 4.393 -8.097 16.902 1.00 85.12 108 LYS A C 1
ATOM 891 O O . LYS A 1 108 ? 4.070 -7.034 17.421 1.00 85.12 108 LYS A O 1
ATOM 896 N N . GLU A 1 109 ? 5.595 -8.321 16.395 1.00 83.56 109 GLU A N 1
ATOM 897 C CA . GLU A 1 109 ? 6.716 -7.386 16.414 1.00 83.56 109 GLU A CA 1
ATOM 898 C C . GLU A 1 109 ? 6.483 -6.146 15.541 1.00 83.56 109 GLU A C 1
ATOM 900 O O . GLU A 1 109 ? 7.206 -5.170 15.684 1.00 83.56 109 GLU A O 1
ATOM 905 N N . LEU A 1 110 ? 5.488 -6.174 14.650 1.00 81.50 110 LEU A N 1
ATOM 906 C CA . LEU A 1 110 ? 5.176 -5.100 13.704 1.00 81.50 110 LEU A CA 1
ATOM 907 C C . LEU A 1 110 ? 3.856 -4.403 14.020 1.00 81.50 110 LEU A C 1
ATOM 909 O O . LEU A 1 110 ? 3.320 -3.683 13.176 1.00 81.50 110 LEU A O 1
ATOM 913 N N . TYR A 1 111 ? 3.231 -4.686 15.158 1.00 89.06 111 TYR A N 1
ATOM 914 C CA . TYR A 1 111 ? 1.930 -4.105 15.463 1.00 89.06 111 TYR A CA 1
ATOM 915 C C . TYR A 1 111 ? 2.047 -2.594 15.632 1.00 89.06 111 TYR A C 1
ATOM 917 O O . TYR A 1 111 ? 2.834 -2.105 16.434 1.00 89.06 111 TYR A O 1
ATOM 925 N N . ASN A 1 112 ? 1.199 -1.863 14.907 1.00 89.75 112 ASN A N 1
ATOM 926 C CA . ASN A 1 112 ? 1.172 -0.398 14.866 1.00 89.75 112 ASN A CA 1
ATOM 927 C C . ASN A 1 112 ? 2.421 0.263 14.258 1.00 89.75 112 ASN A C 1
ATOM 929 O O . ASN A 1 112 ? 2.489 1.494 14.219 1.00 89.75 112 ASN A O 1
ATOM 933 N N . ASP A 1 113 ? 3.353 -0.521 13.717 1.00 87.44 113 ASP A N 1
ATOM 934 C CA . ASP A 1 113 ? 4.466 0.009 12.942 1.00 87.44 113 ASP A CA 1
ATOM 935 C C . ASP A 1 113 ? 3.967 0.677 11.662 1.00 87.44 113 ASP A C 1
ATOM 937 O O . ASP A 1 113 ? 2.933 0.315 11.091 1.00 87.44 113 ASP A O 1
ATOM 941 N N . THR A 1 114 ? 4.721 1.666 11.185 1.00 87.62 114 THR A N 1
ATOM 942 C CA . THR A 1 114 ? 4.408 2.333 9.919 1.00 87.62 114 THR A CA 1
ATOM 943 C C . THR A 1 114 ? 4.625 1.375 8.754 1.00 87.62 114 THR A C 1
ATOM 945 O O . THR A 1 114 ? 5.693 0.783 8.614 1.00 87.62 114 THR A O 1
ATOM 948 N N . LEU A 1 115 ? 3.633 1.270 7.874 1.00 87.62 115 LEU A N 1
ATOM 949 C CA . LEU A 1 115 ? 3.732 0.484 6.652 1.00 87.62 115 LEU A CA 1
ATOM 950 C C . LEU A 1 115 ? 4.560 1.253 5.610 1.00 87.62 115 LEU A C 1
ATOM 952 O O . LEU A 1 115 ? 4.235 2.382 5.229 1.00 87.62 115 LEU A O 1
ATOM 956 N N . ILE A 1 116 ? 5.651 0.650 5.138 1.00 82.06 116 ILE A N 1
ATOM 957 C CA . ILE A 1 116 ? 6.622 1.314 4.255 1.00 82.06 116 ILE A CA 1
ATOM 958 C C . ILE A 1 116 ? 6.391 0.889 2.802 1.00 82.06 116 ILE A C 1
ATOM 960 O O . ILE A 1 116 ? 6.324 -0.300 2.505 1.00 82.06 116 ILE A O 1
ATOM 964 N N . HIS A 1 117 ? 6.312 1.859 1.887 1.00 81.06 117 HIS A N 1
ATOM 965 C CA . HIS A 1 117 ? 6.256 1.615 0.439 1.00 81.06 117 HIS A CA 1
ATOM 966 C C . HIS A 1 117 ? 7.549 0.952 -0.054 1.00 81.06 117 HIS A C 1
ATOM 968 O O . HIS A 1 117 ? 8.628 1.533 0.089 1.00 81.06 117 HIS A O 1
ATOM 974 N N . HIS A 1 118 ? 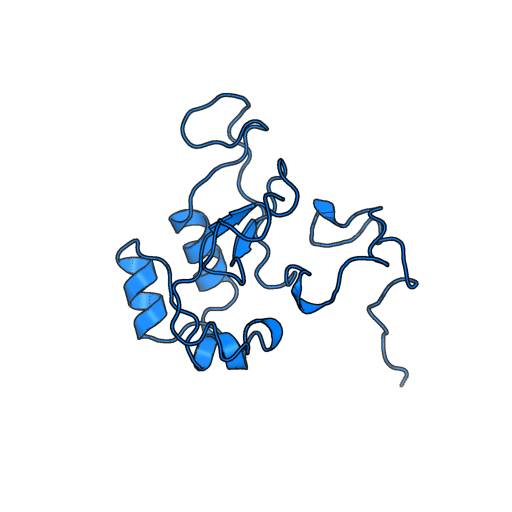7.454 -0.230 -0.669 1.00 78.00 118 HIS A N 1
ATOM 975 C CA . HIS A 1 118 ? 8.608 -0.970 -1.181 1.00 78.00 118 HIS A CA 1
ATOM 976 C C . HIS A 1 118 ? 8.348 -1.538 -2.582 1.00 78.00 118 HIS A C 1
ATOM 978 O O . HIS A 1 118 ? 7.261 -2.029 -2.877 1.00 78.00 118 HIS A O 1
ATOM 984 N N . HIS A 1 119 ? 9.356 -1.478 -3.457 1.00 71.81 119 HIS A N 1
ATOM 985 C CA . HIS A 1 119 ? 9.305 -2.066 -4.801 1.00 71.81 119 HIS A CA 1
ATOM 986 C C . HIS A 1 119 ? 9.737 -3.536 -4.743 1.00 71.81 119 HIS A C 1
ATOM 988 O O . HIS A 1 119 ? 10.858 -3.846 -4.343 1.00 71.81 119 HIS A O 1
ATOM 994 N N . VAL A 1 120 ? 8.862 -4.447 -5.158 1.00 65.69 120 VAL A N 1
ATOM 995 C CA . VAL A 1 120 ? 9.066 -5.898 -5.088 1.00 65.69 120 VAL A CA 1
ATOM 996 C C . VAL A 1 120 ? 9.974 -6.350 -6.234 1.00 65.69 120 VAL A C 1
ATOM 998 O O . VAL A 1 120 ? 9.544 -6.401 -7.382 1.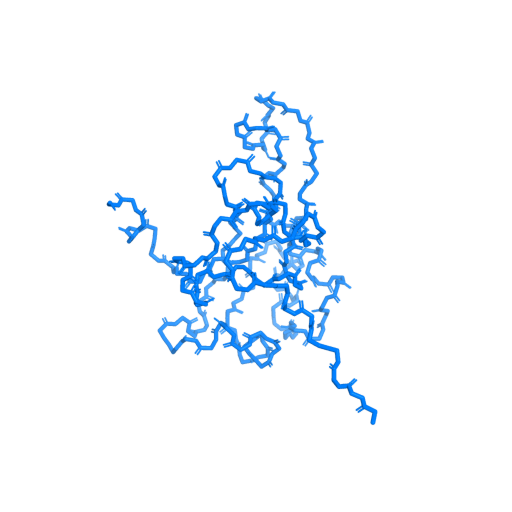00 65.69 120 VAL A O 1
ATOM 1001 N N . GLY A 1 121 ? 11.215 -6.750 -5.938 1.00 58.28 121 GLY A N 1
ATOM 1002 C CA . GLY A 1 121 ? 12.145 -7.294 -6.942 1.00 58.28 121 GLY A CA 1
ATOM 1003 C C . GLY A 1 121 ? 13.172 -6.311 -7.502 1.00 58.28 121 GLY A C 1
ATOM 1004 O O . GLY A 1 121 ? 13.584 -6.459 -8.648 1.00 58.28 121 GLY A O 1
ATOM 1005 N N . GLY A 1 122 ? 13.572 -5.294 -6.732 1.00 51.81 122 GLY A N 1
ATOM 1006 C CA . GLY A 1 122 ? 14.805 -4.521 -6.966 1.00 51.81 122 GLY A CA 1
ATOM 1007 C C . GLY A 1 122 ? 14.836 -3.581 -8.183 1.00 51.81 122 GLY A C 1
ATOM 1008 O O . GLY A 1 122 ? 15.724 -2.739 -8.265 1.00 51.81 122 GLY A O 1
ATOM 1009 N N . GLY A 1 123 ? 13.872 -3.660 -9.103 1.00 55.31 123 GLY A N 1
ATOM 1010 C CA . GLY A 1 123 ? 13.844 -2.819 -10.308 1.00 55.31 123 GLY A CA 1
ATOM 1011 C C . GLY A 1 123 ? 12.512 -2.798 -11.059 1.00 55.31 123 GLY A C 1
ATOM 1012 O O . GLY A 1 123 ? 12.422 -2.233 -12.143 1.00 55.31 123 GLY A O 1
ATOM 1013 N N . THR A 1 124 ? 11.453 -3.400 -10.526 1.00 61.44 124 THR A N 1
ATOM 1014 C CA . THR A 1 124 ? 10.166 -3.475 -11.230 1.00 61.44 124 THR A CA 1
ATOM 1015 C C . THR A 1 124 ? 9.201 -2.368 -10.789 1.00 61.44 124 THR A C 1
ATOM 1017 O O . THR A 1 124 ? 9.473 -1.596 -9.860 1.00 61.44 124 THR A O 1
ATOM 1020 N N . GLY A 1 125 ? 8.079 -2.265 -11.506 1.00 65.31 125 GLY A N 1
ATOM 1021 C CA . GLY A 1 125 ? 6.970 -1.377 -11.167 1.00 65.31 125 GLY A CA 1
ATOM 1022 C C . GLY A 1 125 ? 6.090 -1.902 -10.034 1.00 65.31 125 GLY A C 1
ATOM 1023 O O . GLY A 1 125 ? 5.344 -1.123 -9.463 1.00 65.31 125 GLY A O 1
ATOM 1024 N N . SER A 1 126 ? 6.180 -3.182 -9.665 1.00 72.31 126 SER A N 1
ATOM 1025 C CA . SER A 1 126 ? 5.302 -3.771 -8.652 1.00 72.31 126 SER A CA 1
ATOM 1026 C C . SER A 1 126 ? 5.700 -3.319 -7.239 1.00 72.31 126 SER A C 1
ATOM 1028 O O . SER A 1 126 ? 6.855 -3.470 -6.835 1.00 72.31 126 SER A O 1
ATOM 1030 N N . CYS A 1 127 ? 4.747 -2.806 -6.463 1.00 67.38 127 CYS A N 1
ATOM 1031 C CA . CYS A 1 127 ? 4.954 -2.307 -5.102 1.00 67.38 127 CYS A CA 1
ATOM 1032 C C . CYS A 1 127 ? 4.002 -2.939 -4.096 1.00 67.38 127 CYS A C 1
ATOM 1034 O O . CYS A 1 127 ? 2.836 -3.122 -4.409 1.00 67.38 127 CYS A O 1
ATOM 1036 N N . SER A 1 128 ? 4.495 -3.220 -2.891 1.00 71.12 128 SER A N 1
ATOM 1037 C CA . SER A 1 128 ? 3.738 -3.780 -1.762 1.00 71.12 128 SER A CA 1
ATOM 1038 C C . SER A 1 128 ? 4.289 -3.197 -0.453 1.00 71.12 128 SER A C 1
ATOM 1040 O O . SER A 1 128 ? 5.454 -2.778 -0.423 1.00 71.12 128 SER A O 1
ATOM 1042 N N . PRO A 1 129 ? 3.525 -3.178 0.655 1.00 74.12 129 PRO A N 1
ATOM 1043 C CA . PRO A 1 129 ? 4.025 -2.687 1.926 1.00 74.12 129 PRO A CA 1
ATOM 1044 C C . PRO A 1 129 ? 5.072 -3.645 2.477 1.00 74.12 129 PRO A C 1
ATOM 1046 O O . PRO A 1 129 ? 4.875 -4.866 2.478 1.00 74.12 129 PRO A O 1
ATOM 1049 N N . PHE A 1 130 ? 6.171 -3.091 2.971 1.00 67.44 130 PHE A N 1
ATOM 1050 C CA . PHE A 1 130 ? 7.236 -3.863 3.584 1.00 67.44 130 PHE A CA 1
ATOM 1051 C C . PHE A 1 130 ? 6.833 -4.335 4.986 1.00 67.44 130 PHE A C 1
ATOM 1053 O O . PHE A 1 130 ? 6.206 -3.599 5.746 1.00 67.44 130 PHE A O 1
ATOM 1060 N N . LYS A 1 131 ? 7.200 -5.577 5.311 1.00 64.06 131 LYS A N 1
ATOM 1061 C CA . LYS A 1 131 ? 6.865 -6.271 6.565 1.00 64.06 131 LYS A CA 1
ATOM 1062 C C . LYS A 1 131 ? 7.958 -6.142 7.632 1.00 64.06 131 LYS A C 1
ATOM 1064 O O . LYS A 1 131 ? 7.966 -6.906 8.577 1.00 64.06 131 LYS A O 1
ATOM 1069 N N . VAL A 1 132 ? 8.953 -5.274 7.481 1.00 54.00 132 VAL A N 1
ATOM 1070 C CA . VAL A 1 132 ? 10.019 -5.158 8.489 1.00 54.00 132 VAL A CA 1
ATOM 1071 C C . VAL A 1 132 ? 10.449 -3.706 8.591 1.00 54.00 132 VAL A C 1
ATOM 1073 O O . VAL A 1 132 ? 10.871 -3.117 7.608 1.00 54.00 132 VAL A O 1
ATOM 1076 N N . THR A 1 133 ? 10.358 -3.100 9.766 1.00 42.03 133 THR A N 1
ATOM 1077 C CA . THR A 1 133 ? 10.789 -1.708 9.971 1.00 42.03 133 THR A CA 1
ATOM 1078 C C . THR A 1 133 ? 12.310 -1.549 10.061 1.00 42.03 133 THR A C 1
ATOM 1080 O O . THR A 1 133 ? 12.804 -0.426 10.032 1.00 42.03 133 THR A O 1
ATOM 1083 N N . SER A 1 134 ? 13.079 -2.644 10.075 1.00 34.75 134 SER A N 1
ATOM 1084 C CA . SER A 1 134 ? 14.544 -2.597 10.048 1.00 34.75 134 SER A CA 1
ATOM 1085 C C . SER A 1 134 ? 15.064 -2.750 8.613 1.00 34.75 134 SER A C 1
ATOM 1087 O O . SER A 1 134 ? 15.027 -3.818 8.000 1.00 34.75 134 SER A O 1
ATOM 1089 N N . TRP A 1 135 ? 15.571 -1.638 8.082 1.00 34.34 135 TRP A N 1
ATOM 1090 C CA . TRP A 1 135 ? 16.346 -1.559 6.840 1.00 34.34 135 TRP A CA 1
ATOM 1091 C C . TRP A 1 135 ? 17.631 -2.421 6.906 1.00 34.34 135 TRP A C 1
ATOM 1093 O O . TRP A 1 135 ? 18.170 -2.824 5.878 1.00 34.34 135 TRP A O 1
ATOM 1103 N N . ASP A 1 136 ? 18.069 -2.772 8.121 1.00 30.94 136 ASP A N 1
ATOM 1104 C CA . ASP A 1 136 ? 19.368 -3.390 8.416 1.00 30.94 136 ASP A CA 1
ATOM 1105 C C . ASP A 1 136 ? 19.441 -4.920 8.273 1.00 30.94 136 ASP A C 1
ATOM 1107 O O . ASP A 1 136 ? 20.532 -5.478 8.327 1.00 30.94 136 ASP A O 1
ATOM 1111 N N . ARG A 1 137 ? 18.325 -5.641 8.092 1.00 38.53 137 ARG A N 1
ATOM 1112 C CA . ARG A 1 137 ? 18.339 -7.125 8.112 1.00 38.53 137 ARG A CA 1
ATOM 1113 C C . ARG A 1 137 ? 18.348 -7.820 6.750 1.00 38.53 137 ARG A C 1
ATOM 1115 O O . ARG A 1 137 ? 18.326 -9.045 6.715 1.00 38.53 137 ARG A O 1
ATOM 1122 N N . TRP A 1 138 ? 18.339 -7.070 5.647 1.00 37.31 138 TRP A N 1
ATOM 1123 C CA . TRP A 1 138 ? 18.231 -7.630 4.287 1.00 37.31 138 TRP A CA 1
ATOM 1124 C C . TRP A 1 138 ? 19.386 -7.248 3.344 1.00 37.31 138 TRP A C 1
ATOM 1126 O O . TRP A 1 138 ? 19.395 -7.683 2.199 1.00 37.31 138 TRP A O 1
ATOM 1136 N N . ASN A 1 139 ? 20.366 -6.467 3.818 1.00 25.77 139 ASN A N 1
ATOM 1137 C CA . ASN A 1 139 ? 21.599 -6.129 3.088 1.00 25.77 139 ASN A CA 1
ATOM 1138 C C . ASN A 1 139 ? 22.840 -6.821 3.693 1.00 25.77 139 ASN A C 1
ATOM 1140 O O . ASN A 1 139 ? 23.895 -6.201 3.817 1.00 25.77 139 ASN A O 1
ATOM 1144 N N . SER A 1 140 ? 22.710 -8.096 4.075 1.00 29.17 140 SER A N 1
ATOM 1145 C CA . SER A 1 140 ? 23.840 -8.983 4.395 1.00 29.17 140 SER A CA 1
ATOM 1146 C C . SER A 1 140 ? 23.857 -10.182 3.462 1.00 29.17 140 SER A C 1
ATOM 1148 O O . SER A 1 140 ? 22.800 -10.855 3.414 1.00 29.17 140 SER A O 1
#

Sequence (140 aa):
MVTEDVFGVKGIGSTNQPIRTYRNANLKKLEEKYTADPRITVEMPYVGKRKSRTNAEGWLRDKDFYWKEIMNKHPESLSKANKQKINLGFSPINDKAFREHFPQYDIKELYNDTLIHHHVGGGTGSCSPFKVTSWDRWNS